Protein AF-A0A3B9WMP9-F1 (afdb_monomer)

pLDDT: mean 96.12, std 4.32, range [59.75, 98.69]

Secondary structure (DSSP, 8-state):
---S---TTS-TT------EEEEEBTEEEETT--EEE-TTHHHHT-TT-B--HHHHHHHHHHHHH-S-----TT---HHHHHHHHHHHHH-SSTT------SSHHHHHHHHHHHHHHHHHHTT-TT-------TT-----

Mean predicted aligned error: 3.7 Å

Radius of gyration: 20.46 Å; Cα contacts (8 Å, |Δi|>4): 93; chains: 1; bounding box: 45×40×51 Å

Foldseek 3Di:
DQDPDQDPPDDSPDDDDFAWDDWDFQWTATPVGDIDGNPCCVPVPVPRTPDPPVVVVVLVVCCVVPVDDDPPPPDDDPVVVVVQVVCQVVDPDDPDGDDDDPDQLVVLVVVLVVVQVVCVVVVNNVPNDDDDDDVDDRDD

Sequence (140 aa):
MTDPLLHAFAKPTKTDFVRIVRGKGSLLWDDKGKEYIDGIGSLWYSQVGHGSEEIAQAVAEQISTLETYSTFDPFSNDIAEKLAAKLQTISPMKDARVFLCGSGSESVDTAMKLARVAQVQAGHPERTIIISRMRGYHGT

Solvent-accessible surface area (backbone atoms only — not comparable to full-atom values): 9084 Å² total; per-residue (Å²): 132,80,77,89,74,82,61,83,100,52,66,92,84,68,86,84,77,87,51,73,73,47,50,51,45,57,35,34,25,33,81,85,70,53,77,43,75,54,88,52,26,86,85,72,69,44,83,85,34,34,71,50,61,70,58,52,50,56,50,52,55,41,47,75,75,61,71,79,80,69,69,51,92,96,42,72,54,70,67,63,50,53,49,42,54,53,51,36,76,73,43,94,49,84,90,54,82,79,82,90,64,96,44,69,31,56,44,45,56,49,50,53,52,52,55,41,51,52,32,41,75,71,74,36,68,82,66,71,85,81,87,82,58,91,94,63,85,67,66,124

Structure (mmCIF, N/CA/C/O backbone):
data_AF-A0A3B9WMP9-F1
#
_entry.id   AF-A0A3B9WMP9-F1
#
loop_
_atom_site.group_PDB
_atom_site.id
_atom_site.type_symbol
_atom_site.label_atom_id
_atom_site.label_alt_id
_atom_site.label_comp_id
_atom_site.label_asym_id
_atom_site.label_entity_id
_atom_site.label_seq_id
_atom_site.pdbx_PDB_ins_code
_atom_site.Cartn_x
_atom_site.Cartn_y
_atom_site.Cartn_z
_atom_site.occupancy
_atom_site.B_iso_or_equiv
_atom_site.auth_seq_id
_atom_site.au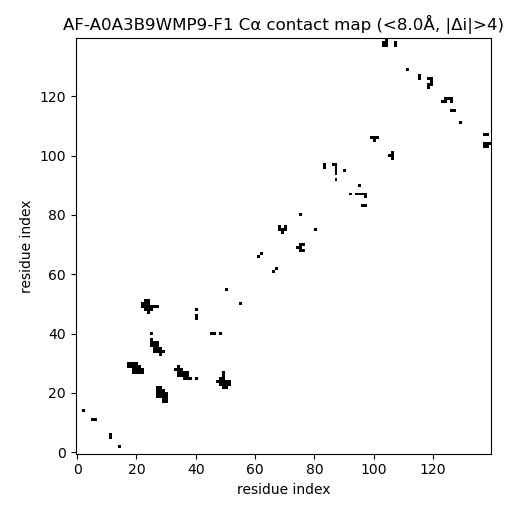th_comp_id
_atom_site.auth_asym_id
_atom_site.auth_atom_id
_atom_site.pdbx_PDB_model_num
ATOM 1 N N . MET A 1 1 ? -6.628 24.880 20.769 1.00 59.75 1 MET A N 1
ATOM 2 C CA . MET A 1 1 ? -5.501 24.031 20.332 1.00 59.75 1 MET A CA 1
ATOM 3 C C . MET A 1 1 ? -5.971 23.340 19.062 1.00 59.75 1 MET A C 1
ATOM 5 O O . MET A 1 1 ? -7.071 22.804 19.090 1.00 59.75 1 MET A O 1
ATOM 9 N N . THR A 1 2 ? -5.267 23.479 17.940 1.00 72.62 2 THR A N 1
ATOM 10 C CA . THR A 1 2 ? -5.624 22.791 16.685 1.00 72.62 2 THR A CA 1
ATOM 11 C C . THR A 1 2 ? -5.347 21.296 16.830 1.00 72.62 2 THR A C 1
ATOM 13 O O . THR A 1 2 ? -4.378 20.937 17.497 1.00 72.62 2 THR A O 1
ATOM 16 N N . ASP A 1 3 ? -6.195 20.443 16.249 1.00 81.44 3 ASP A N 1
ATOM 17 C CA . ASP A 1 3 ? -5.963 18.994 16.205 1.00 81.44 3 ASP A CA 1
ATOM 18 C C . ASP A 1 3 ? -4.576 18.721 15.585 1.00 81.44 3 ASP A C 1
ATOM 20 O O . ASP A 1 3 ? -4.283 19.278 14.520 1.00 81.44 3 ASP A O 1
ATOM 24 N N . PRO A 1 4 ? -3.688 17.950 16.244 1.00 89.69 4 PRO A N 1
ATOM 25 C CA . PRO A 1 4 ? -2.375 17.634 15.688 1.00 89.69 4 PRO A CA 1
ATOM 26 C C . PRO A 1 4 ? -2.447 16.762 14.425 1.00 89.69 4 PRO A C 1
ATOM 28 O O . PRO A 1 4 ? -1.477 16.723 13.667 1.00 89.69 4 PRO A O 1
ATOM 31 N N . LEU A 1 5 ? -3.562 16.067 14.176 1.00 92.19 5 LEU A N 1
ATOM 32 C CA . LEU A 1 5 ? -3.749 15.247 12.987 1.00 92.19 5 LEU A CA 1
ATOM 33 C C . LEU A 1 5 ? -4.349 16.070 11.837 1.00 92.19 5 LEU A C 1
ATOM 35 O O . LEU A 1 5 ? -5.531 16.410 11.825 1.00 92.19 5 LEU A O 1
ATOM 39 N N . LEU A 1 6 ? -3.543 16.327 10.803 1.00 93.50 6 LEU A N 1
ATOM 40 C CA . LEU A 1 6 ? -4.041 16.865 9.538 1.00 93.50 6 LEU A CA 1
ATOM 41 C C . LEU A 1 6 ? -4.616 15.730 8.681 1.00 93.50 6 LEU A C 1
ATOM 43 O O . LEU A 1 6 ? -3.884 14.963 8.058 1.00 93.50 6 LEU A O 1
ATOM 47 N N . HIS A 1 7 ? -5.941 15.626 8.646 1.00 94.81 7 HIS A N 1
ATOM 48 C CA . HIS A 1 7 ? -6.628 14.575 7.900 1.00 94.81 7 HIS A CA 1
ATOM 49 C C . HIS A 1 7 ? -6.486 14.745 6.377 1.00 94.81 7 HIS A C 1
ATOM 51 O O . HIS A 1 7 ? -6.825 15.790 5.815 1.00 94.81 7 HIS A O 1
ATOM 57 N N . ALA A 1 8 ? -6.052 13.679 5.696 1.00 94.44 8 ALA A N 1
ATOM 58 C CA . ALA A 1 8 ? -5.979 13.632 4.237 1.00 94.44 8 ALA A CA 1
ATOM 59 C C . ALA A 1 8 ? -7.365 13.839 3.598 1.00 94.44 8 ALA A C 1
ATOM 61 O O . ALA A 1 8 ? -8.371 13.328 4.091 1.00 94.44 8 ALA A O 1
ATOM 62 N N . PHE A 1 9 ? -7.416 14.592 2.493 1.00 95.38 9 PHE A N 1
ATOM 63 C CA . PHE A 1 9 ? -8.643 14.906 1.739 1.00 95.38 9 PHE A CA 1
ATOM 64 C C . PHE A 1 9 ? -9.789 15.533 2.567 1.00 95.38 9 PHE A C 1
ATOM 66 O O . PHE A 1 9 ? -10.948 15.509 2.150 1.00 95.38 9 PHE A O 1
ATOM 73 N N . ALA A 1 10 ? -9.484 16.148 3.715 1.00 94.94 10 ALA A N 1
ATOM 74 C CA . ALA A 1 10 ? -10.437 16.900 4.527 1.00 94.94 10 ALA A CA 1
ATOM 75 C C . ALA A 1 10 ? -10.160 18.411 4.468 1.00 94.94 10 ALA A C 1
ATOM 77 O O . ALA A 1 10 ? -9.057 18.857 4.154 1.00 94.94 10 ALA A O 1
ATOM 78 N N . LYS A 1 11 ? -11.166 19.228 4.809 1.00 93.31 11 LYS A N 1
ATOM 79 C CA . LYS A 1 11 ? -10.936 20.659 5.057 1.00 93.31 11 LYS A CA 1
ATOM 80 C C . LYS A 1 11 ? -10.011 20.797 6.279 1.00 93.31 11 LYS A C 1
ATOM 82 O O . LYS A 1 11 ? -10.385 20.261 7.322 1.00 93.31 11 LYS A O 1
ATOM 87 N N . PRO A 1 12 ? -8.904 21.564 6.215 1.00 91.88 12 PRO A N 1
ATOM 88 C CA . PRO A 1 12 ? -7.989 21.735 7.353 1.00 91.88 12 PRO A CA 1
ATOM 89 C C . PRO A 1 12 ? -8.635 22.342 8.608 1.00 91.88 12 PRO A C 1
ATOM 91 O O . PRO A 1 12 ? -8.088 22.255 9.697 1.00 91.88 12 PRO A O 1
ATOM 94 N N . THR A 1 13 ? -9.800 22.976 8.458 1.00 91.88 13 THR A N 1
ATOM 95 C CA . THR A 1 13 ? -10.572 23.580 9.552 1.00 91.88 13 THR A CA 1
ATOM 96 C C . THR A 1 13 ? -11.571 22.627 10.206 1.00 91.88 13 THR A C 1
ATOM 98 O O . THR A 1 13 ? -12.228 23.013 11.170 1.00 91.88 13 THR A O 1
ATOM 101 N N . LYS A 1 14 ? -11.752 21.410 9.679 1.00 92.06 14 LYS A N 1
ATOM 102 C CA . LYS A 1 14 ? -12.665 20.425 10.263 1.00 92.06 14 LYS A CA 1
ATOM 103 C C . LYS A 1 14 ? -12.039 19.841 11.530 1.00 92.06 14 LYS A C 1
ATOM 105 O O . LYS A 1 14 ? -10.893 19.419 11.498 1.00 92.06 14 LYS A O 1
ATOM 110 N N . THR A 1 15 ? -12.813 19.789 12.611 1.00 89.50 15 THR A N 1
ATOM 111 C CA . THR A 1 15 ? -12.339 19.347 13.937 1.00 89.50 15 THR A CA 1
ATOM 112 C C . THR A 1 15 ? -13.137 18.190 14.533 1.00 89.50 15 THR A C 1
ATOM 114 O O . THR A 1 15 ? -12.789 17.710 15.602 1.00 89.50 15 THR A O 1
ATOM 117 N N . ASP A 1 16 ? -14.229 17.768 13.892 1.00 91.44 16 ASP A N 1
ATOM 118 C CA . ASP A 1 16 ? -15.074 16.673 14.376 1.00 91.44 16 ASP A CA 1
ATOM 119 C C . ASP A 1 16 ? -15.047 15.510 13.379 1.00 91.44 16 ASP A C 1
ATOM 121 O O . ASP A 1 16 ? -15.415 15.663 12.206 1.00 91.44 16 ASP A O 1
ATOM 125 N N . PHE A 1 17 ? -14.577 14.356 13.847 1.00 95.25 17 PHE A N 1
ATOM 126 C CA . PHE A 1 17 ? -14.398 13.138 13.067 1.00 95.25 17 PHE A CA 1
ATOM 127 C C . PHE A 1 17 ? -14.931 11.935 13.846 1.00 95.25 17 PHE A C 1
ATOM 129 O O . PHE A 1 17 ? -14.779 11.840 15.062 1.00 95.25 17 PHE A O 1
ATOM 136 N N . VAL A 1 18 ? -15.522 10.978 13.127 1.00 96.44 18 VAL A N 1
ATOM 137 C CA . VAL A 1 18 ? -15.910 9.688 13.708 1.00 96.44 18 VAL A CA 1
ATOM 138 C C . VAL A 1 18 ? -14.643 8.870 13.938 1.00 96.44 18 VAL A C 1
ATOM 140 O O . VAL A 1 18 ? -13.913 8.571 12.991 1.00 96.44 18 VAL A O 1
ATOM 143 N N . ARG A 1 19 ? -14.377 8.514 15.194 1.00 97.06 19 ARG A N 1
ATOM 144 C CA . ARG A 1 19 ? -13.180 7.769 15.589 1.00 97.06 19 ARG A CA 1
ATOM 145 C C . ARG A 1 19 ? -13.482 6.281 15.584 1.00 97.06 19 ARG A C 1
ATOM 147 O O . ARG A 1 19 ? -14.036 5.764 16.544 1.00 97.06 19 ARG A O 1
ATOM 154 N N . ILE A 1 20 ? -13.122 5.599 14.505 1.00 97.81 20 ILE A N 1
ATOM 155 C CA . ILE A 1 20 ? -13.232 4.140 14.407 1.00 97.81 20 ILE A CA 1
ATOM 156 C C . ILE A 1 20 ? -12.129 3.492 15.253 1.00 97.81 20 ILE A C 1
ATOM 158 O O . ILE A 1 20 ? -10.956 3.808 15.073 1.00 97.81 20 ILE A O 1
ATOM 162 N N . VAL A 1 21 ? -12.501 2.601 16.177 1.00 98.31 21 VAL A N 1
ATOM 163 C CA . VAL A 1 21 ? -11.573 1.992 17.157 1.00 98.31 21 VAL A CA 1
ATOM 164 C C . VAL A 1 21 ? -11.539 0.466 17.116 1.00 98.31 21 VAL A C 1
ATOM 166 O O . VAL A 1 21 ? -10.658 -0.144 17.716 1.00 98.31 21 VAL A O 1
ATOM 169 N N . ARG A 1 22 ? -12.486 -0.173 16.423 1.00 98.12 22 ARG A N 1
ATOM 170 C CA . ARG A 1 22 ? -12.538 -1.633 16.279 1.00 98.12 22 ARG A CA 1
ATOM 171 C C . ARG A 1 22 ? -13.125 -2.014 14.928 1.00 98.12 22 ARG A C 1
ATOM 173 O O . ARG A 1 22 ? -14.027 -1.336 14.446 1.00 98.12 22 ARG A O 1
ATOM 180 N N . GLY A 1 23 ? -12.676 -3.137 14.374 1.00 97.69 23 GLY A N 1
ATOM 181 C CA . GLY A 1 23 ? -13.277 -3.757 13.196 1.00 97.69 23 GLY A CA 1
ATOM 182 C C . GLY A 1 23 ? -13.280 -5.283 13.285 1.00 97.69 23 GLY A C 1
ATOM 183 O O . GLY A 1 23 ? -12.442 -5.867 13.971 1.00 97.69 23 GLY A O 1
ATOM 184 N N . LYS A 1 24 ? -14.258 -5.923 12.638 1.00 97.75 24 LYS A N 1
ATOM 185 C CA . LYS A 1 24 ? -14.394 -7.384 12.527 1.00 97.75 24 LYS A CA 1
ATOM 186 C C . LYS A 1 24 ? -15.229 -7.720 11.294 1.00 97.75 24 LYS A C 1
ATOM 188 O O . LYS A 1 24 ? -16.409 -7.373 11.241 1.00 97.75 24 LYS A O 1
ATOM 193 N N . GLY A 1 25 ? -14.640 -8.418 10.327 1.00 96.81 25 GLY A N 1
ATOM 194 C CA . GLY A 1 25 ? -15.299 -8.682 9.047 1.00 96.81 25 GLY A CA 1
ATOM 195 C C . GLY A 1 25 ? -15.683 -7.365 8.368 1.00 96.81 25 GLY A C 1
ATOM 196 O O . GLY A 1 25 ? -14.856 -6.466 8.264 1.00 96.81 25 GLY A O 1
ATOM 197 N N . SER A 1 26 ? -16.939 -7.213 7.958 1.00 97.56 26 SER A N 1
ATOM 198 C CA . SER A 1 26 ? -17.439 -5.977 7.330 1.00 97.56 26 SER A CA 1
ATOM 199 C C . SER A 1 26 ? -17.958 -4.928 8.325 1.00 97.56 26 SER A C 1
ATOM 201 O O . SER A 1 26 ? -18.588 -3.960 7.906 1.00 97.56 26 SER A O 1
ATOM 203 N N . LEU A 1 27 ? -17.749 -5.119 9.631 1.00 98.25 27 LEU A N 1
ATOM 204 C CA . LEU A 1 27 ? -18.259 -4.230 10.675 1.00 98.25 27 LEU A CA 1
ATOM 205 C C . LEU A 1 27 ? -17.149 -3.396 11.313 1.00 98.25 27 LEU A C 1
ATOM 207 O O . LEU A 1 27 ? -16.025 -3.871 11.503 1.00 98.25 27 LEU A O 1
ATOM 211 N N . LEU A 1 28 ? -17.508 -2.172 11.694 1.00 98.38 28 LEU A N 1
ATOM 212 C CA . LEU A 1 28 ? -16.678 -1.207 12.409 1.00 98.38 28 LEU A CA 1
ATOM 213 C C . LEU A 1 28 ? -17.419 -0.688 13.644 1.00 98.38 28 LEU A C 1
ATOM 215 O O . LEU A 1 28 ? -18.642 -0.582 13.632 1.00 98.38 28 LEU A O 1
ATOM 219 N N . TRP A 1 29 ? -16.681 -0.310 14.686 1.00 98.69 29 TRP A N 1
ATOM 220 C CA . TRP A 1 29 ? -17.227 0.365 15.866 1.00 98.69 29 TRP A CA 1
ATOM 221 C C . TRP A 1 29 ? -16.453 1.648 16.148 1.00 98.69 29 TRP A C 1
ATOM 223 O O . TRP A 1 29 ? -15.218 1.651 16.088 1.00 98.69 29 TRP A O 1
ATOM 233 N N . ASP A 1 30 ? -17.173 2.727 16.454 1.00 98.62 30 ASP A N 1
ATOM 234 C CA . ASP A 1 30 ? -16.559 3.972 16.916 1.00 98.62 30 ASP A CA 1
ATOM 235 C C . ASP A 1 30 ? -16.267 3.973 18.425 1.00 98.62 30 ASP A C 1
ATOM 237 O O . ASP A 1 30 ? -16.639 3.058 19.163 1.00 98.62 30 ASP A O 1
ATOM 241 N N . ASP A 1 31 ? -15.581 5.014 18.888 1.00 98.31 31 ASP A N 1
ATOM 242 C CA . ASP A 1 31 ? -15.228 5.239 20.293 1.00 98.31 31 ASP A CA 1
ATOM 243 C C . ASP A 1 31 ? -16.433 5.457 21.225 1.00 98.31 31 ASP A C 1
ATOM 245 O O . ASP A 1 31 ? -16.275 5.460 22.445 1.00 98.31 31 ASP A O 1
ATOM 249 N N . LYS A 1 32 ? -17.640 5.594 20.667 1.00 98.38 32 LYS A N 1
ATOM 250 C CA . LYS A 1 32 ? -18.915 5.683 21.391 1.00 98.38 32 LYS A CA 1
ATOM 251 C C . LYS A 1 32 ? -19.675 4.352 21.376 1.00 98.38 32 LYS A C 1
ATOM 253 O O . LYS A 1 32 ? -20.784 4.278 21.902 1.00 98.38 32 LYS A O 1
ATOM 258 N N . GLY A 1 33 ? -19.094 3.306 20.786 1.00 98.25 33 GLY A N 1
ATOM 259 C CA . GLY A 1 33 ? -19.676 1.970 20.692 1.00 98.25 33 GLY A CA 1
ATOM 260 C C . GLY A 1 33 ? -20.713 1.806 19.580 1.00 98.25 33 GLY A C 1
ATOM 261 O O . GLY A 1 33 ? -21.347 0.753 19.508 1.00 98.25 33 GLY A O 1
ATOM 262 N N . LYS A 1 34 ? -20.903 2.801 18.703 1.00 98.62 34 LYS A N 1
ATOM 263 C CA . LYS A 1 34 ? -21.827 2.676 17.572 1.00 98.62 34 LYS A CA 1
ATOM 264 C C . LYS A 1 34 ? -21.218 1.780 16.500 1.00 98.62 34 LYS A C 1
ATOM 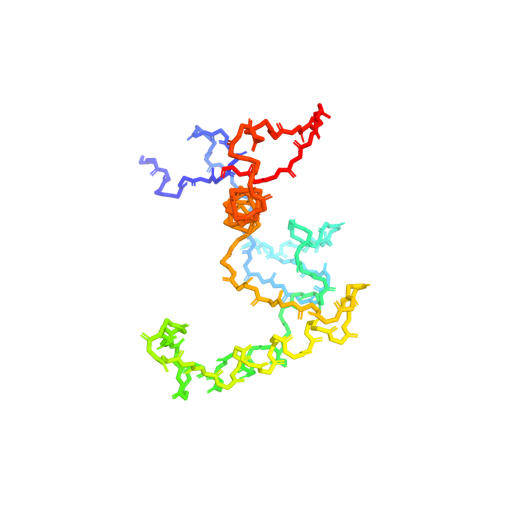266 O O . LYS A 1 34 ? -20.062 1.950 16.126 1.00 98.62 34 LYS A O 1
ATOM 271 N N . GLU A 1 35 ? -22.025 0.851 16.002 1.00 98.56 35 GLU A N 1
ATOM 272 C CA . GLU A 1 35 ? -21.666 -0.065 14.922 1.00 98.56 35 GLU A CA 1
ATOM 273 C C . GLU A 1 35 ? -21.957 0.542 13.541 1.00 98.56 35 GLU A C 1
ATOM 275 O O . GLU A 1 35 ? -22.943 1.261 13.346 1.00 98.56 35 GLU A O 1
ATOM 280 N N . TYR A 1 36 ? -21.100 0.220 12.578 1.00 98.38 36 TYR A N 1
ATOM 281 C CA . TYR A 1 36 ? -21.198 0.613 11.179 1.00 98.38 36 TYR A CA 1
ATOM 282 C C . TYR A 1 36 ? -20.922 -0.592 10.284 1.00 98.38 36 TYR A C 1
ATOM 284 O O . TYR A 1 36 ? -20.074 -1.426 10.597 1.00 98.38 36 TYR A O 1
ATOM 292 N N . ILE A 1 37 ? -21.580 -0.629 9.128 1.00 98.25 37 ILE A N 1
ATOM 293 C CA . ILE A 1 37 ? -21.190 -1.503 8.020 1.00 98.25 37 ILE A CA 1
ATOM 294 C C . ILE A 1 37 ? -20.191 -0.735 7.156 1.00 98.25 37 ILE A C 1
ATOM 296 O O . ILE A 1 37 ? -20.489 0.369 6.692 1.00 98.25 37 ILE A O 1
ATOM 300 N N . ASP A 1 38 ? -19.025 -1.324 6.911 1.00 97.69 38 ASP A N 1
ATOM 301 C CA . ASP A 1 38 ? -18.065 -0.808 5.943 1.00 97.69 38 ASP A CA 1
ATOM 302 C C . ASP A 1 38 ? -18.509 -1.161 4.517 1.00 97.69 38 ASP A C 1
ATOM 304 O O . ASP A 1 38 ? -18.127 -2.181 3.945 1.00 97.69 38 ASP A O 1
ATOM 308 N N . GLY A 1 39 ? -19.362 -0.307 3.951 1.00 96.56 39 GLY A N 1
ATOM 309 C CA . GLY A 1 39 ? -19.913 -0.492 2.607 1.00 96.56 39 GLY A CA 1
ATOM 310 C C . GLY A 1 39 ? -18.939 -0.202 1.460 1.00 96.56 39 GLY A C 1
ATOM 311 O O . GLY A 1 39 ? -19.326 -0.360 0.304 1.00 96.56 39 GLY A O 1
ATOM 312 N N . ILE A 1 40 ? -17.714 0.250 1.749 1.00 95.88 40 ILE A N 1
ATOM 313 C CA . ILE A 1 40 ? -16.731 0.671 0.734 1.00 95.88 40 ILE A CA 1
ATOM 314 C C . ILE A 1 40 ? -15.369 -0.032 0.871 1.00 95.88 40 ILE A C 1
ATOM 316 O O . ILE A 1 40 ? -14.467 0.220 0.069 1.00 95.88 40 ILE A O 1
ATOM 320 N N . GLY A 1 41 ? -15.203 -0.917 1.860 1.00 95.25 41 GLY A N 1
ATOM 321 C CA . GLY A 1 41 ? -13.936 -1.603 2.125 1.00 95.25 41 GLY A CA 1
ATOM 322 C C . GLY A 1 41 ? -12.827 -0.615 2.496 1.00 95.25 41 GLY A C 1
ATOM 323 O O . GLY A 1 41 ? -11.746 -0.634 1.896 1.00 95.25 41 GLY A O 1
ATOM 324 N N . SER A 1 42 ? -13.114 0.280 3.442 1.00 94.12 42 SER A N 1
ATOM 325 C CA . SER A 1 42 ? -12.343 1.474 3.801 1.00 94.12 42 SER A CA 1
ATOM 326 C C . SER A 1 42 ? -12.224 2.461 2.644 1.00 94.12 42 SER A C 1
ATOM 328 O O . SER A 1 42 ? -13.086 3.299 2.429 1.00 94.12 42 SER A O 1
ATOM 330 N N . LEU A 1 43 ? -11.144 2.383 1.880 1.00 95.75 43 LEU A N 1
ATOM 331 C CA . LEU A 1 43 ? -10.990 3.088 0.617 1.00 95.75 43 LEU A CA 1
ATOM 332 C C . LEU A 1 43 ? -10.611 2.041 -0.422 1.00 95.75 43 LEU A C 1
ATOM 334 O O . LEU A 1 43 ? -9.525 2.083 -0.994 1.00 95.75 43 LEU A O 1
ATOM 338 N N . TRP A 1 44 ? -11.518 1.078 -0.624 1.00 96.62 44 TRP A N 1
ATOM 339 C CA . TRP A 1 44 ? -11.422 0.018 -1.632 1.00 96.62 44 TRP A CA 1
ATOM 340 C C . TRP A 1 44 ? -10.287 -1.000 -1.416 1.00 96.62 44 TRP A C 1
ATOM 342 O O . TRP A 1 44 ? -10.003 -1.790 -2.317 1.00 96.62 44 TRP A O 1
ATOM 352 N N . TYR A 1 45 ? -9.632 -1.014 -0.250 1.00 94.50 45 TYR A N 1
ATOM 353 C CA . TYR A 1 45 ? -8.475 -1.881 0.018 1.00 94.50 45 TYR A CA 1
ATOM 354 C C . TYR A 1 45 ? -8.747 -2.998 1.038 1.00 9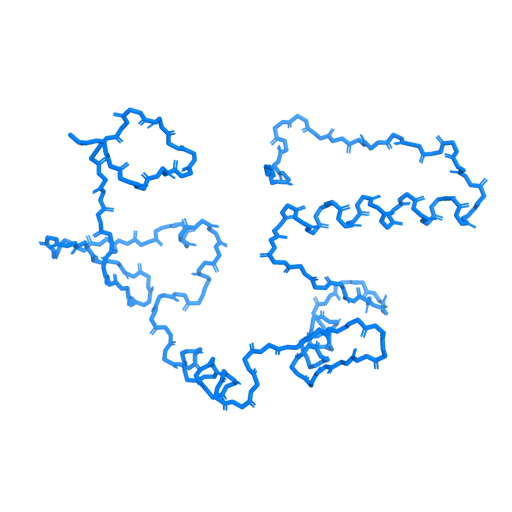4.50 45 TYR A C 1
ATOM 356 O O . TYR A 1 45 ? -8.018 -3.986 1.057 1.00 94.50 45 TYR A O 1
ATOM 364 N N . SER A 1 46 ? -9.791 -2.895 1.868 1.00 95.06 46 SER A N 1
ATOM 365 C CA . SER A 1 46 ? -10.089 -3.883 2.922 1.00 95.06 46 SER A CA 1
ATOM 366 C C . SER A 1 46 ? -10.952 -5.046 2.406 1.00 95.06 46 SER A C 1
ATOM 368 O O . SER A 1 46 ? -12.064 -5.283 2.871 1.00 95.06 46 SER A O 1
ATOM 370 N N . GLN A 1 47 ? -10.462 -5.765 1.390 1.00 94.38 47 GLN A N 1
ATOM 371 C CA . GLN A 1 47 ? -11.264 -6.758 0.651 1.00 94.38 47 GLN A CA 1
ATOM 372 C C . GLN A 1 47 ? -11.561 -8.043 1.439 1.00 94.38 47 GLN A C 1
ATOM 374 O O . GLN A 1 47 ? -12.566 -8.704 1.197 1.00 94.38 47 GLN A O 1
ATOM 379 N N . VAL A 1 48 ? -10.702 -8.394 2.397 1.00 96.31 48 VAL A N 1
ATOM 380 C CA . VAL A 1 48 ? -10.857 -9.582 3.259 1.00 96.31 48 VAL A CA 1
ATOM 381 C C . VAL A 1 48 ? -11.503 -9.256 4.613 1.00 96.31 48 VAL A C 1
ATOM 383 O O . VAL A 1 48 ? -11.606 -10.120 5.480 1.00 96.31 48 VAL A O 1
ATOM 386 N N . GLY A 1 49 ? -11.959 -8.012 4.791 1.00 96.69 49 GLY A N 1
ATOM 387 C CA . GLY A 1 49 ? -12.548 -7.522 6.032 1.00 96.69 49 GLY A CA 1
ATOM 388 C C . GLY A 1 49 ? -11.527 -7.154 7.114 1.00 96.69 49 GLY A C 1
ATOM 389 O O . GLY A 1 49 ? -10.319 -7.354 6.992 1.00 96.69 49 GLY A O 1
ATOM 390 N N . HIS A 1 50 ? -12.045 -6.581 8.197 1.00 97.69 50 HIS A N 1
ATOM 391 C CA . HIS A 1 50 ? -11.277 -6.060 9.324 1.00 97.69 50 HIS A CA 1
ATOM 392 C C . HIS A 1 50 ? -10.977 -7.135 10.370 1.00 97.69 50 HIS A C 1
ATOM 394 O O . HIS A 1 50 ? -11.794 -8.027 10.604 1.00 97.69 50 HIS A O 1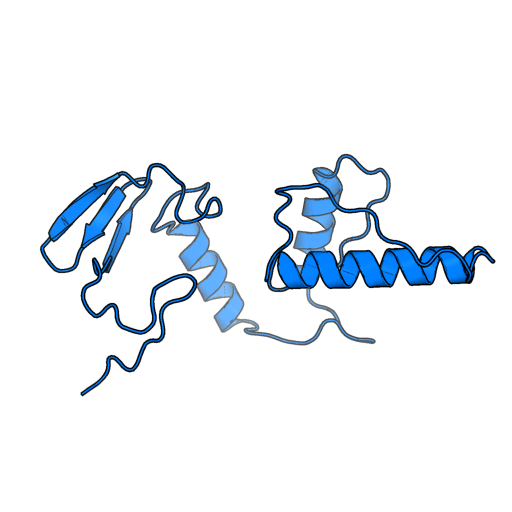
ATOM 400 N N . GLY A 1 51 ? -9.840 -7.001 11.058 1.00 96.06 51 GLY A N 1
ATOM 401 C CA . GLY A 1 51 ? -9.480 -7.871 12.184 1.00 96.06 51 GLY A CA 1
ATOM 402 C C . GLY A 1 51 ? -9.176 -9.316 11.779 1.00 96.06 51 GLY A C 1
ATOM 403 O O . GLY A 1 51 ? -9.587 -10.239 12.479 1.00 96.06 51 GLY A O 1
ATOM 404 N N . SER A 1 52 ? -8.510 -9.517 10.636 1.00 96.81 52 SER A N 1
ATOM 405 C CA . SER A 1 52 ? -8.063 -10.845 10.200 1.00 96.81 52 SER A CA 1
ATOM 406 C C . SER A 1 52 ? -6.918 -11.345 11.083 1.00 96.81 52 SER A C 1
ATOM 408 O O . SER A 1 52 ? -5.790 -10.860 10.985 1.00 96.81 52 SER A O 1
ATOM 410 N N . GLU A 1 53 ? -7.225 -12.321 11.936 1.00 97.19 53 GLU A N 1
ATOM 411 C CA . GLU A 1 53 ? -6.263 -12.966 12.835 1.00 97.19 53 GLU A CA 1
ATOM 412 C C . GLU A 1 53 ? -5.131 -13.653 12.055 1.00 97.19 53 GLU A C 1
ATOM 414 O O . GLU A 1 53 ? -3.968 -13.531 12.421 1.00 97.19 53 GLU A O 1
ATOM 419 N N . GLU A 1 54 ? -5.456 -14.298 10.932 1.00 98.06 54 GLU A N 1
ATOM 420 C CA . GLU A 1 54 ? -4.476 -14.949 10.052 1.00 98.06 54 GLU A CA 1
ATOM 421 C C . GLU A 1 54 ? -3.432 -13.950 9.531 1.00 98.06 54 GLU A C 1
ATOM 423 O O . GLU A 1 54 ? -2.230 -14.202 9.604 1.00 98.06 54 GLU A O 1
ATOM 428 N N . ILE A 1 55 ? -3.877 -12.778 9.058 1.00 97.88 55 ILE A N 1
ATOM 429 C CA . ILE A 1 55 ? -2.969 -11.726 8.576 1.00 97.88 55 ILE A CA 1
ATOM 430 C C . ILE A 1 55 ? -2.153 -11.154 9.735 1.00 97.88 55 ILE A C 1
ATOM 432 O O . ILE A 1 55 ? -0.953 -10.933 9.583 1.00 97.88 55 ILE A O 1
ATOM 436 N N . ALA A 1 56 ? -2.784 -10.917 10.888 1.00 98.12 56 ALA A N 1
ATOM 437 C CA . ALA A 1 56 ? -2.098 -10.385 12.059 1.00 98.12 56 ALA A CA 1
ATOM 438 C C . ALA A 1 56 ? -0.965 -11.314 12.524 1.00 98.12 56 ALA A C 1
ATOM 440 O O . ALA A 1 56 ? 0.138 -10.838 12.790 1.00 98.12 56 ALA A O 1
ATOM 441 N N . GLN A 1 57 ? -1.211 -12.626 12.558 1.00 98.56 57 GLN A N 1
ATOM 442 C CA . GLN A 1 57 ? -0.212 -13.630 12.928 1.00 98.56 57 GLN A CA 1
ATOM 443 C C . GLN A 1 57 ? 0.926 -13.699 11.905 1.00 98.56 57 GLN A C 1
ATOM 445 O O . GLN A 1 57 ? 2.085 -13.577 12.295 1.00 98.56 57 GLN A O 1
ATOM 450 N N . ALA A 1 58 ? 0.616 -13.770 10.605 1.00 98.31 58 ALA A N 1
ATOM 451 C CA . ALA A 1 58 ? 1.637 -13.792 9.554 1.00 98.31 58 ALA A CA 1
ATOM 452 C C . ALA A 1 58 ? 2.547 -12.548 9.585 1.00 98.31 58 ALA A C 1
ATOM 454 O O . ALA A 1 58 ? 3.762 -12.646 9.405 1.00 98.31 58 ALA A O 1
ATOM 455 N N . VAL A 1 59 ? 1.976 -11.367 9.849 1.00 98.12 59 VAL A N 1
ATOM 456 C CA . VAL A 1 59 ? 2.743 -10.121 10.003 1.00 98.12 59 VAL A CA 1
ATOM 457 C C . VAL A 1 59 ? 3.604 -10.154 11.265 1.00 98.12 59 VAL A C 1
ATOM 459 O O . VAL A 1 59 ? 4.775 -9.785 11.203 1.00 98.12 59 VAL A O 1
ATOM 462 N N . ALA A 1 60 ? 3.059 -10.597 12.402 1.00 98.56 60 ALA A N 1
ATOM 463 C CA . ALA A 1 60 ? 3.798 -10.673 13.662 1.00 98.56 60 ALA A CA 1
ATOM 464 C C . ALA A 1 60 ? 4.997 -11.633 13.578 1.00 98.56 60 ALA A C 1
ATOM 466 O O . ALA A 1 60 ? 6.092 -11.303 14.046 1.00 98.56 60 ALA A O 1
ATOM 467 N N . GLU A 1 61 ? 4.809 -12.792 12.945 1.00 98.44 61 GLU A N 1
ATOM 468 C CA . GLU A 1 61 ? 5.873 -13.767 12.690 1.00 98.44 61 GLU A CA 1
ATOM 469 C C . GLU A 1 61 ? 6.974 -13.177 11.804 1.00 98.44 61 GLU A C 1
ATOM 471 O O . GLU A 1 61 ? 8.158 -13.252 12.151 1.00 98.44 61 GLU A O 1
ATOM 476 N N . GLN A 1 62 ? 6.595 -12.532 10.694 1.00 98.38 62 GLN A N 1
ATOM 477 C CA . GLN A 1 62 ? 7.568 -11.951 9.775 1.00 98.38 62 GLN A CA 1
ATOM 478 C C . GLN A 1 62 ? 8.336 -10.797 10.423 1.00 98.38 62 GLN A C 1
ATOM 480 O O . GLN A 1 62 ? 9.558 -10.780 10.337 1.00 98.38 62 GLN A O 1
ATOM 485 N N . ILE A 1 63 ? 7.659 -9.874 11.116 1.00 98.00 63 ILE A N 1
ATOM 486 C CA . ILE A 1 63 ? 8.314 -8.740 11.791 1.00 98.00 63 ILE A CA 1
ATOM 487 C C . ILE A 1 63 ? 9.312 -9.217 12.851 1.00 98.00 63 ILE A C 1
ATOM 489 O O . ILE A 1 63 ? 10.371 -8.618 13.001 1.00 98.00 63 ILE A O 1
ATOM 493 N N . SER A 1 64 ? 9.002 -10.301 13.567 1.00 98.12 64 SER A N 1
ATOM 494 C CA . SER A 1 64 ? 9.912 -10.865 14.576 1.00 98.12 64 SER A CA 1
ATOM 495 C C . SER A 1 64 ? 11.134 -11.555 13.961 1.00 98.12 64 SER A C 1
ATOM 497 O O . SER A 1 64 ? 12.143 -11.739 14.639 1.00 98.12 64 SER A O 1
ATOM 499 N N . THR A 1 65 ? 11.034 -11.961 12.694 1.00 98.06 65 THR A N 1
ATOM 500 C CA . THR A 1 65 ? 12.096 -12.654 11.953 1.00 98.06 65 THR A CA 1
ATOM 501 C C . THR A 1 65 ? 12.984 -11.666 11.198 1.00 98.06 65 THR A C 1
ATOM 503 O O . THR A 1 65 ? 14.207 -11.720 11.305 1.00 98.06 65 THR A O 1
ATOM 506 N N . LEU A 1 66 ? 12.364 -10.778 10.420 1.00 97.81 66 LEU A N 1
ATOM 507 C CA . LEU A 1 66 ? 12.990 -9.709 9.654 1.00 97.81 66 LEU A CA 1
ATOM 508 C C . LEU A 1 66 ? 11.927 -8.645 9.355 1.00 97.81 66 LEU A C 1
ATOM 510 O O . LEU A 1 66 ? 11.067 -8.838 8.490 1.00 97.81 66 LEU A O 1
ATOM 514 N N . GLU A 1 67 ? 12.002 -7.520 10.059 1.00 95.62 67 GLU A N 1
ATOM 515 C CA . GLU A 1 67 ? 11.054 -6.415 9.952 1.00 95.62 67 GLU A CA 1
ATOM 516 C C . GLU A 1 67 ? 11.203 -5.647 8.639 1.00 95.62 67 GLU A C 1
ATOM 518 O O . GLU A 1 67 ? 10.203 -5.250 8.041 1.00 95.62 67 GLU A O 1
ATOM 523 N N . THR A 1 68 ? 12.441 -5.449 8.174 1.00 94.69 68 THR A N 1
ATOM 524 C CA . THR A 1 68 ? 12.733 -4.845 6.873 1.00 94.69 68 THR A CA 1
ATOM 525 C C . THR A 1 68 ? 14.194 -5.034 6.467 1.00 94.69 68 THR A C 1
ATOM 527 O O . THR A 1 68 ? 15.103 -4.998 7.290 1.00 94.69 68 THR A O 1
ATOM 530 N N . TYR A 1 69 ? 14.434 -5.180 5.166 1.00 95.69 69 TYR A N 1
ATOM 531 C CA . TYR A 1 69 ? 15.736 -4.950 4.54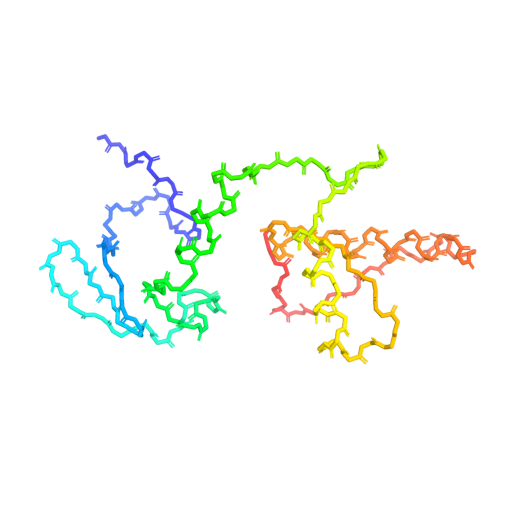2 1.00 95.69 69 TYR A CA 1
ATOM 532 C C . TYR A 1 69 ? 15.533 -4.636 3.057 1.00 95.69 69 TYR A C 1
ATOM 534 O O . TYR A 1 69 ? 14.544 -5.059 2.452 1.00 95.69 69 TYR A O 1
ATOM 542 N N . SER A 1 70 ? 16.453 -3.885 2.451 1.00 95.00 70 SER A N 1
ATOM 543 C CA . SER A 1 70 ? 16.317 -3.463 1.054 1.00 95.00 70 SER A CA 1
ATOM 544 C C . SER A 1 70 ? 16.410 -4.636 0.077 1.00 95.00 70 SER A C 1
ATOM 546 O O . SER A 1 70 ? 17.243 -5.521 0.251 1.00 95.00 70 SER A O 1
ATOM 548 N N . THR A 1 71 ? 15.653 -4.568 -1.017 1.00 95.81 71 THR A N 1
ATOM 549 C CA . THR A 1 71 ? 15.795 -5.428 -2.208 1.00 95.81 71 THR A CA 1
ATOM 550 C C . THR A 1 71 ? 16.607 -4.744 -3.320 1.00 95.81 71 THR A C 1
ATOM 552 O O . THR A 1 71 ? 16.360 -4.933 -4.511 1.00 95.81 71 THR A O 1
ATOM 555 N N . PHE A 1 72 ? 17.530 -3.857 -2.936 1.00 96.25 72 PHE A N 1
ATOM 556 C CA . PHE A 1 72 ? 18.449 -3.189 -3.861 1.00 96.25 72 PHE A CA 1
ATOM 557 C C . PHE A 1 72 ? 19.655 -4.082 -4.114 1.00 96.25 72 PHE A C 1
ATOM 559 O O . PHE A 1 72 ? 20.044 -4.821 -3.218 1.00 96.25 72 PHE A O 1
ATOM 566 N N . ASP A 1 73 ? 20.270 -3.974 -5.293 1.00 94.56 73 ASP A N 1
ATOM 567 C CA . ASP A 1 73 ? 21.458 -4.754 -5.656 1.00 94.56 73 ASP A CA 1
ATOM 568 C C . ASP A 1 73 ? 22.543 -4.687 -4.557 1.00 94.56 73 ASP A C 1
ATOM 570 O O . ASP A 1 73 ? 22.876 -3.581 -4.113 1.00 94.56 73 ASP A O 1
ATOM 574 N N . PRO A 1 74 ? 23.085 -5.828 -4.085 1.00 95.44 74 PRO A N 1
ATOM 575 C CA . PRO A 1 74 ? 22.856 -7.218 -4.524 1.00 95.44 74 PRO A CA 1
ATOM 576 C C . PRO A 1 74 ? 21.828 -8.016 -3.681 1.00 95.44 74 PRO A C 1
ATOM 578 O O . PRO A 1 74 ? 21.839 -9.246 -3.684 1.00 95.44 74 PRO A O 1
ATOM 581 N N . PHE A 1 75 ? 20.985 -7.352 -2.893 1.00 97.69 75 PHE A N 1
ATOM 582 C CA . PHE A 1 75 ? 20.147 -7.953 -1.852 1.00 97.69 75 PHE A CA 1
ATOM 583 C C . PHE A 1 75 ? 18.717 -8.291 -2.299 1.00 97.69 75 PHE A C 1
ATOM 585 O O . PHE A 1 75 ? 18.145 -7.673 -3.197 1.00 97.69 75 PHE A O 1
ATOM 592 N N . SER A 1 76 ? 18.114 -9.257 -1.603 1.00 97.19 76 SER A N 1
ATOM 593 C CA . SER A 1 76 ? 16.721 -9.692 -1.757 1.00 97.19 76 SER A CA 1
ATOM 594 C C . SER A 1 76 ? 16.177 -10.217 -0.417 1.00 97.19 76 SER A C 1
ATOM 596 O O . SER A 1 76 ? 16.905 -10.266 0.576 1.00 97.19 76 SER A O 1
ATOM 598 N N . ASN A 1 77 ? 14.903 -10.614 -0.383 1.00 96.75 77 ASN A N 1
ATOM 599 C CA . ASN A 1 77 ? 14.318 -11.398 0.703 1.00 96.75 77 ASN A CA 1
ATOM 600 C C . ASN A 1 77 ? 13.249 -12.369 0.175 1.00 96.75 77 ASN A C 1
ATOM 602 O O . ASN A 1 77 ? 12.632 -12.148 -0.870 1.00 96.75 77 ASN A O 1
ATOM 606 N N . ASP A 1 78 ? 13.024 -13.446 0.922 1.00 96.25 78 ASP A N 1
ATOM 607 C CA . ASP A 1 78 ? 12.172 -14.558 0.509 1.00 96.25 78 ASP A CA 1
ATOM 608 C C . ASP A 1 78 ? 10.691 -14.163 0.382 1.00 96.25 78 ASP A C 1
ATOM 610 O O . ASP A 1 78 ? 9.997 -14.659 -0.507 1.00 96.25 78 ASP A O 1
ATOM 614 N N . ILE A 1 79 ? 10.194 -13.256 1.228 1.00 96.81 79 ILE A N 1
ATOM 615 C CA . ILE A 1 79 ? 8.805 -12.781 1.172 1.00 96.81 79 ILE A CA 1
ATOM 616 C C . ILE A 1 79 ? 8.544 -11.970 -0.099 1.00 96.81 79 ILE A C 1
ATOM 618 O O . ILE A 1 79 ? 7.531 -12.196 -0.767 1.00 96.81 79 ILE A O 1
ATOM 622 N N . ALA A 1 80 ? 9.458 -11.077 -0.484 1.00 96.94 80 ALA A N 1
ATOM 623 C CA . ALA A 1 80 ? 9.358 -10.319 -1.729 1.00 96.94 80 ALA A CA 1
ATOM 624 C C . ALA A 1 80 ? 9.384 -11.247 -2.954 1.00 96.94 80 ALA A C 1
ATOM 626 O O . ALA A 1 80 ? 8.574 -11.080 -3.870 1.00 96.94 80 ALA A O 1
ATOM 627 N N . GLU A 1 81 ? 10.253 -12.261 -2.951 1.00 97.44 81 GLU A N 1
ATOM 628 C CA . GLU A 1 81 ? 10.338 -13.265 -4.018 1.00 97.44 81 GLU A CA 1
ATOM 629 C C . GLU A 1 81 ? 9.058 -14.103 -4.129 1.00 97.44 81 GLU A C 1
ATOM 631 O O . GLU A 1 81 ? 8.490 -14.233 -5.218 1.00 97.44 81 GLU A O 1
ATOM 636 N N . LYS A 1 82 ? 8.549 -14.618 -3.001 1.00 97.81 82 LYS A N 1
ATOM 637 C CA . LYS A 1 82 ? 7.293 -15.385 -2.941 1.00 97.81 82 LYS A CA 1
ATOM 638 C C . LYS A 1 82 ? 6.102 -14.550 -3.410 1.00 97.81 82 LYS A C 1
ATOM 640 O O . LYS A 1 82 ? 5.277 -15.044 -4.184 1.00 97.81 82 LYS A O 1
ATOM 645 N N . LEU A 1 83 ? 6.015 -13.286 -2.986 1.00 97.56 83 LEU A N 1
ATOM 646 C CA . LEU A 1 83 ? 4.958 -12.370 -3.413 1.00 97.56 83 LEU A CA 1
ATOM 647 C C . LEU A 1 83 ? 5.035 -12.100 -4.920 1.00 97.56 83 LEU A C 1
ATOM 649 O O . LEU A 1 83 ? 4.019 -12.206 -5.607 1.00 97.56 83 LEU A O 1
ATOM 653 N N . ALA A 1 84 ? 6.224 -11.808 -5.453 1.00 97.81 84 ALA A N 1
ATOM 654 C CA . ALA A 1 84 ? 6.416 -11.576 -6.882 1.00 97.81 84 ALA A CA 1
ATOM 655 C C . ALA A 1 84 ? 6.020 -12.803 -7.721 1.00 97.81 84 ALA A C 1
ATOM 657 O O . ALA A 1 84 ? 5.295 -12.663 -8.709 1.00 97.81 84 ALA A O 1
ATOM 658 N N . ALA A 1 85 ? 6.420 -14.006 -7.295 1.00 97.31 85 ALA A N 1
ATOM 659 C CA . ALA A 1 85 ? 6.025 -15.255 -7.942 1.00 97.31 85 ALA A CA 1
ATOM 660 C C . ALA A 1 85 ? 4.502 -15.457 -7.901 1.00 97.31 85 ALA A C 1
ATOM 662 O O . ALA A 1 85 ? 3.885 -15.746 -8.925 1.00 97.31 85 ALA A O 1
ATOM 663 N N . LYS A 1 86 ? 3.862 -15.235 -6.745 1.00 97.88 86 LYS A N 1
ATOM 664 C CA . LYS A 1 86 ? 2.403 -15.349 -6.611 1.00 97.88 86 LYS A CA 1
ATOM 665 C C . LYS A 1 86 ? 1.669 -14.363 -7.520 1.00 97.88 86 LYS A C 1
ATOM 667 O O . LYS A 1 86 ? 0.736 -14.769 -8.212 1.00 97.88 86 LYS A O 1
ATOM 672 N N . LEU A 1 87 ? 2.097 -13.103 -7.553 1.00 97.50 87 LEU A N 1
ATOM 673 C CA . LEU A 1 87 ? 1.519 -12.068 -8.414 1.00 97.50 87 LEU A CA 1
ATOM 674 C C . LEU A 1 87 ? 1.657 -12.421 -9.899 1.00 97.50 87 LEU A C 1
ATOM 676 O O . LEU A 1 87 ? 0.715 -12.221 -10.662 1.00 97.50 87 LEU A O 1
ATOM 680 N N . GLN A 1 88 ? 2.784 -13.012 -10.303 1.00 96.81 88 GLN A N 1
ATOM 68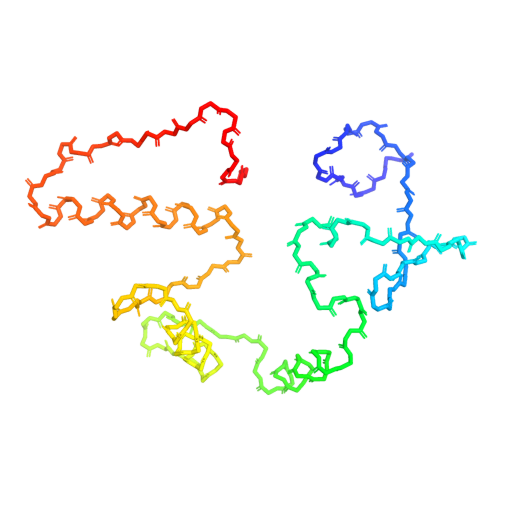1 C CA . GLN A 1 88 ? 2.966 -13.497 -11.669 1.00 96.81 88 GLN A CA 1
ATOM 682 C C . GLN A 1 88 ? 1.911 -14.555 -12.048 1.00 96.81 88 GLN A C 1
ATOM 684 O O . GLN A 1 88 ? 1.388 -14.497 -13.156 1.00 96.81 88 GLN A O 1
ATOM 689 N N . THR A 1 89 ? 1.528 -15.461 -11.133 1.00 96.81 89 THR A N 1
ATOM 690 C CA . THR A 1 89 ? 0.523 -16.514 -11.422 1.00 96.81 89 THR A CA 1
ATOM 691 C C . THR A 1 89 ? -0.896 -16.000 -11.669 1.00 96.81 89 THR A C 1
ATOM 693 O O . THR A 1 89 ? -1.680 -16.678 -12.328 1.00 96.81 89 THR A O 1
ATOM 696 N N . ILE A 1 90 ? -1.241 -14.825 -11.136 1.00 96.56 90 ILE A N 1
ATOM 697 C CA . ILE A 1 90 ? -2.574 -14.215 -11.287 1.00 96.56 90 ILE A CA 1
ATOM 698 C C . ILE A 1 90 ? -2.580 -13.057 -12.291 1.00 96.56 90 ILE A C 1
ATOM 700 O O . ILE A 1 90 ? -3.630 -12.480 -12.567 1.00 96.56 90 ILE A O 1
ATOM 704 N N . SER A 1 91 ? -1.411 -12.694 -12.821 1.00 96.50 91 SER A N 1
ATOM 705 C CA . SER A 1 91 ? -1.278 -11.623 -13.798 1.00 96.50 91 SER A CA 1
ATOM 706 C C . SER A 1 91 ? -1.813 -12.069 -15.162 1.00 96.50 91 SER A C 1
ATOM 708 O O . SER A 1 91 ? -1.500 -13.172 -15.611 1.00 96.50 91 SER A O 1
ATOM 710 N N . PRO A 1 92 ? -2.554 -11.212 -15.888 1.00 95.62 92 PRO A N 1
ATOM 711 C CA . PRO A 1 92 ? -2.937 -11.495 -17.270 1.00 95.62 92 PRO A CA 1
ATOM 712 C C . PRO A 1 92 ? -1.756 -11.369 -18.252 1.00 95.62 92 PRO A C 1
ATOM 714 O O . PRO A 1 92 ? -1.892 -11.714 -19.425 1.00 95.62 92 PRO A O 1
ATOM 717 N N . MET A 1 93 ? -0.606 -10.844 -17.811 1.00 94.88 93 MET A N 1
ATOM 718 C CA . MET A 1 93 ? 0.587 -10.696 -18.642 1.00 94.88 93 MET A CA 1
ATOM 719 C C . MET A 1 93 ? 1.461 -11.947 -18.570 1.00 94.88 93 MET A C 1
ATOM 721 O O . MET A 1 93 ? 1.926 -12.333 -17.497 1.00 94.88 93 MET A O 1
ATOM 725 N N . LYS A 1 94 ? 1.760 -12.529 -19.734 1.00 93.38 94 LYS A N 1
ATOM 726 C CA . LYS A 1 94 ? 2.770 -13.584 -19.848 1.00 93.38 94 LYS A CA 1
ATOM 727 C C . LYS A 1 94 ? 4.138 -13.043 -19.410 1.00 93.38 94 LYS A C 1
ATOM 729 O O . LYS A 1 94 ? 4.494 -11.924 -19.772 1.00 93.38 94 LYS A O 1
ATOM 734 N N . ASP A 1 95 ? 4.884 -13.838 -18.645 1.00 93.06 95 ASP A N 1
ATOM 735 C CA . ASP A 1 95 ? 6.242 -13.523 -18.176 1.00 93.06 95 ASP A CA 1
ATOM 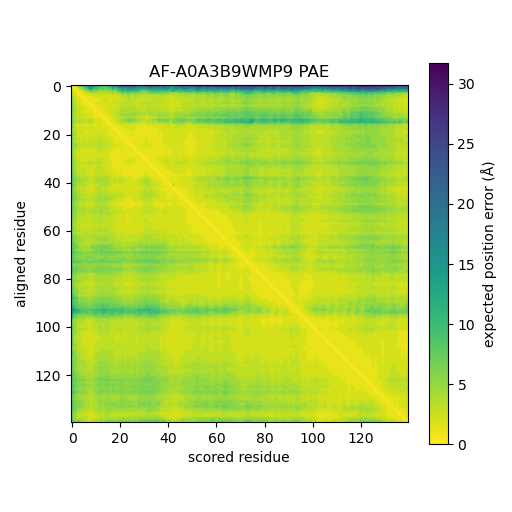736 C C . ASP A 1 95 ? 6.333 -12.191 -17.395 1.00 93.06 95 ASP A C 1
ATOM 738 O O . ASP A 1 95 ? 7.340 -11.481 -17.445 1.00 93.06 95 ASP A O 1
ATOM 742 N N . ALA A 1 96 ? 5.267 -11.839 -16.660 1.00 95.38 96 ALA A N 1
ATOM 743 C CA . ALA A 1 96 ? 5.195 -10.597 -15.895 1.00 95.38 96 ALA A CA 1
ATOM 744 C C . ALA A 1 96 ? 6.360 -10.461 -14.902 1.00 95.38 96 ALA A C 1
ATOM 746 O O . ALA A 1 96 ? 6.712 -11.407 -14.195 1.00 95.38 96 ALA A O 1
ATOM 747 N N . ARG A 1 97 ? 6.925 -9.255 -14.812 1.00 95.38 97 ARG A N 1
ATOM 748 C CA . ARG A 1 97 ? 7.915 -8.868 -13.798 1.00 95.38 97 ARG A CA 1
ATOM 749 C C . ARG A 1 97 ? 7.260 -7.902 -12.817 1.00 95.38 97 ARG A C 1
ATOM 751 O O . ARG A 1 97 ? 6.509 -7.025 -13.233 1.00 95.38 97 ARG A O 1
ATOM 758 N N . VAL A 1 98 ? 7.548 -8.068 -11.529 1.00 96.75 98 VAL A N 1
ATOM 759 C CA . VAL A 1 98 ? 6.939 -7.284 -10.448 1.00 96.75 98 VAL A CA 1
ATOM 760 C C . VAL A 1 98 ? 7.956 -6.295 -9.893 1.00 96.75 98 VAL A C 1
ATOM 762 O O . VAL A 1 98 ? 9.067 -6.681 -9.540 1.00 96.75 98 VAL A O 1
ATOM 765 N N . PHE A 1 99 ? 7.555 -5.030 -9.803 1.00 96.31 99 PHE A N 1
ATOM 766 C CA . PHE A 1 99 ? 8.247 -3.989 -9.049 1.00 96.31 99 PHE A CA 1
ATOM 767 C C . PHE A 1 99 ? 7.333 -3.587 -7.886 1.00 96.31 99 PHE A C 1
ATOM 769 O O . PHE A 1 99 ? 6.178 -3.237 -8.121 1.00 96.31 99 PHE A O 1
ATOM 776 N N . LEU A 1 100 ? 7.817 -3.690 -6.646 1.00 96.25 100 LEU A N 1
ATOM 777 C CA . LEU A 1 100 ? 7.021 -3.421 -5.445 1.00 96.25 100 LEU A CA 1
ATOM 778 C C . LEU A 1 100 ? 7.113 -1.938 -5.054 1.00 96.25 100 LEU A C 1
ATOM 780 O O . LEU A 1 100 ? 8.197 -1.357 -5.064 1.00 96.25 100 LEU A O 1
ATOM 784 N N . CYS A 1 101 ? 5.977 -1.344 -4.685 1.00 96.75 101 CYS A N 1
ATOM 785 C CA . CYS A 1 101 ? 5.858 0.033 -4.198 1.00 96.75 101 CYS A CA 1
ATOM 786 C C . CYS A 1 101 ? 5.007 0.066 -2.920 1.00 96.75 101 CYS A C 1
ATOM 788 O O . CYS A 1 101 ? 4.262 -0.876 -2.645 1.00 96.75 101 CYS A O 1
ATOM 790 N N . GLY A 1 102 ? 5.084 1.159 -2.160 1.00 95.69 102 GLY A N 1
ATOM 791 C CA . GLY A 1 102 ? 4.290 1.372 -0.949 1.00 95.69 102 GLY A CA 1
ATOM 792 C C . GLY A 1 102 ? 2.894 1.942 -1.210 1.00 95.69 102 GLY A C 1
ATOM 793 O O . GLY A 1 102 ? 2.027 1.869 -0.341 1.00 95.69 102 GLY A O 1
ATOM 794 N N . SER A 1 103 ? 2.640 2.503 -2.397 1.00 97.81 103 SER A N 1
ATOM 795 C CA . SER A 1 103 ? 1.336 3.078 -2.741 1.00 97.81 103 SER A CA 1
ATOM 796 C C . SER A 1 103 ? 0.987 2.983 -4.227 1.00 97.81 103 SER A C 1
ATOM 798 O O . SER A 1 103 ? 1.832 2.732 -5.093 1.00 97.81 103 SER A O 1
ATOM 800 N N . GLY A 1 104 ? -0.288 3.242 -4.533 1.00 97.56 104 GLY A N 1
ATOM 801 C CA . GLY A 1 104 ? -0.759 3.401 -5.908 1.00 97.56 104 GLY A CA 1
ATOM 802 C C . GLY A 1 104 ? -0.109 4.587 -6.634 1.00 97.56 104 GLY A C 1
ATOM 803 O O . GLY A 1 104 ? 0.236 4.431 -7.802 1.00 97.56 104 GLY A O 1
ATOM 804 N N . SER A 1 105 ? 0.121 5.723 -5.953 1.00 97.94 105 SER A N 1
ATOM 805 C CA . SER 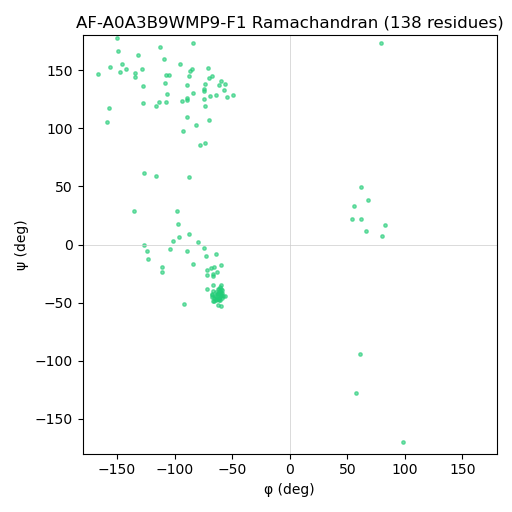A 1 105 ? 0.826 6.882 -6.536 1.00 97.94 105 SER A CA 1
ATOM 806 C C . SER A 1 105 ? 2.239 6.490 -6.979 1.00 97.94 105 SER A C 1
ATOM 808 O O . SER A 1 105 ? 2.594 6.632 -8.143 1.00 97.94 105 SER A O 1
ATOM 810 N N . GLU A 1 106 ? 3.021 5.887 -6.076 1.00 98.44 106 GLU A N 1
ATOM 811 C CA . GLU A 1 106 ? 4.389 5.437 -6.375 1.00 98.44 106 GLU A CA 1
ATOM 812 C C . GLU A 1 106 ? 4.437 4.407 -7.508 1.00 98.44 106 GLU A C 1
ATOM 814 O O . GLU A 1 106 ? 5.370 4.404 -8.318 1.00 98.44 106 GLU A O 1
ATOM 819 N N . SER A 1 107 ? 3.421 3.542 -7.587 1.00 98.31 107 SER A N 1
ATOM 820 C CA . SER A 1 107 ? 3.293 2.565 -8.671 1.00 98.31 107 SER A CA 1
ATOM 821 C C . SER A 1 107 ? 3.100 3.256 -10.024 1.00 98.31 107 SER A C 1
ATOM 823 O O . SER A 1 107 ? 3.707 2.845 -11.014 1.00 98.31 107 SER A O 1
ATOM 825 N N . VAL A 1 108 ? 2.289 4.320 -10.080 1.00 98.25 108 VAL A N 1
ATOM 826 C CA . VAL A 1 108 ? 2.063 5.106 -11.304 1.00 98.25 108 VAL A CA 1
ATOM 827 C C . VAL A 1 108 ? 3.336 5.840 -11.718 1.00 98.25 108 VAL A C 1
ATOM 829 O O . VAL A 1 108 ? 3.754 5.711 -12.870 1.00 98.25 108 VAL A O 1
ATOM 832 N N . ASP A 1 109 ? 4.001 6.531 -10.793 1.00 98.19 109 ASP A N 1
ATOM 833 C CA . ASP A 1 109 ? 5.278 7.211 -11.043 1.00 98.19 109 ASP A CA 1
ATOM 834 C C . ASP A 1 109 ? 6.341 6.242 -11.574 1.00 98.19 109 ASP A C 1
ATOM 836 O O . ASP A 1 109 ? 7.034 6.514 -12.563 1.00 98.19 109 ASP A O 1
ATOM 840 N N . THR A 1 110 ? 6.435 5.064 -10.956 1.00 98.31 110 THR A N 1
ATOM 841 C CA . THR A 1 110 ? 7.339 3.996 -11.390 1.00 98.31 110 THR A CA 1
ATOM 842 C C . THR A 1 110 ? 6.989 3.515 -12.795 1.00 98.31 110 THR A C 1
ATOM 844 O O . THR A 1 110 ? 7.874 3.436 -13.651 1.00 98.31 110 THR A O 1
ATOM 847 N N . ALA A 1 111 ? 5.710 3.258 -13.081 1.00 97.38 111 ALA A N 1
ATOM 848 C CA . ALA A 1 111 ? 5.264 2.836 -14.405 1.00 97.38 111 ALA A CA 1
ATOM 849 C C . ALA A 1 111 ? 5.582 3.885 -15.483 1.00 97.38 111 ALA A C 1
ATOM 851 O O . ALA A 1 111 ? 6.066 3.533 -16.560 1.00 97.38 111 ALA A O 1
ATOM 852 N N . MET A 1 112 ? 5.385 5.175 -15.192 1.00 97.75 112 MET A N 1
ATOM 853 C CA . MET A 1 112 ? 5.713 6.271 -16.111 1.00 97.75 112 MET A CA 1
ATOM 854 C C . MET A 1 112 ? 7.217 6.329 -16.409 1.00 97.75 112 MET A C 1
ATOM 856 O O . MET A 1 112 ? 7.614 6.473 -17.570 1.00 97.75 112 MET A O 1
ATOM 860 N N . LYS A 1 113 ? 8.067 6.161 -15.387 1.00 98.00 113 LYS A N 1
ATOM 861 C CA . LYS A 1 113 ? 9.530 6.112 -15.549 1.00 98.00 113 LYS A CA 1
ATOM 862 C C . LYS A 1 113 ? 9.970 4.910 -16.382 1.00 98.00 113 LYS A C 1
ATOM 864 O O . LYS A 1 113 ? 10.778 5.071 -17.296 1.00 98.00 113 LYS A O 1
ATOM 869 N N . LEU A 1 114 ? 9.420 3.727 -16.111 1.00 97.44 114 LEU A N 1
ATOM 870 C CA . LEU A 1 114 ? 9.729 2.513 -16.869 1.00 97.44 114 LEU A CA 1
ATOM 871 C C . LEU A 1 114 ? 9.272 2.623 -18.327 1.00 97.44 114 LEU A C 1
ATOM 873 O O . LEU A 1 114 ? 10.048 2.312 -19.228 1.00 97.44 114 LEU A O 1
ATOM 877 N N . ALA A 1 115 ? 8.062 3.134 -18.579 1.00 97.44 115 ALA A N 1
ATOM 878 C CA . ALA A 1 115 ? 7.556 3.360 -19.932 1.00 97.44 115 ALA A CA 1
ATOM 879 C C . ALA A 1 115 ? 8.454 4.326 -20.716 1.00 97.44 115 ALA A C 1
ATOM 881 O O . ALA A 1 115 ? 8.772 4.080 -21.881 1.00 97.44 115 ALA A O 1
ATOM 882 N N . ARG A 1 116 ? 8.916 5.399 -20.065 1.00 97.44 116 ARG A N 1
ATOM 883 C CA . ARG A 1 116 ? 9.849 6.352 -20.664 1.00 97.44 116 ARG A CA 1
ATOM 884 C C . ARG A 1 116 ? 11.182 5.701 -21.019 1.00 97.44 116 ARG A C 1
ATOM 886 O O . ARG A 1 116 ? 11.641 5.849 -22.150 1.00 97.44 116 ARG A O 1
ATOM 893 N N . VAL A 1 117 ? 11.803 5.004 -20.065 1.00 97.94 117 VAL A N 1
ATOM 894 C CA . VAL A 1 117 ? 13.086 4.321 -20.288 1.00 97.94 117 VAL A CA 1
ATOM 895 C C . VAL A 1 117 ? 12.946 3.300 -21.411 1.00 97.94 117 VAL A C 1
ATOM 897 O O . VAL A 1 117 ? 13.799 3.263 -22.290 1.00 97.94 117 VAL A O 1
ATOM 900 N N . ALA A 1 118 ? 11.846 2.548 -21.456 1.00 97.31 118 ALA A N 1
ATOM 901 C CA . ALA A 1 118 ? 11.586 1.592 -22.526 1.00 97.31 118 ALA A CA 1
ATOM 902 C C . ALA A 1 118 ? 11.563 2.253 -23.916 1.00 97.31 118 ALA A C 1
ATOM 904 O O . ALA A 1 118 ? 12.190 1.736 -24.836 1.00 97.31 118 ALA A O 1
ATOM 905 N N . GLN A 1 119 ? 10.909 3.412 -24.082 1.00 98.44 119 GLN A N 1
ATOM 906 C CA . GLN A 1 119 ? 10.911 4.125 -25.370 1.00 98.44 119 GLN A CA 1
ATOM 907 C C . GLN A 1 119 ? 12.301 4.659 -25.738 1.00 98.44 119 GLN A C 1
ATOM 909 O O . GLN A 1 119 ? 12.706 4.547 -26.891 1.00 98.44 119 GLN A O 1
ATOM 914 N N . VAL A 1 120 ? 13.058 5.184 -24.768 1.00 98.44 120 VAL A N 1
ATOM 915 C CA . VAL A 1 120 ? 14.444 5.631 -24.999 1.00 98.44 120 VAL A CA 1
ATOM 916 C C . VAL A 1 120 ? 15.317 4.466 -25.468 1.00 98.44 120 VAL A C 1
ATOM 918 O O . VAL A 1 120 ? 16.014 4.595 -26.470 1.00 98.44 120 VAL A O 1
ATOM 921 N N . GLN A 1 121 ? 15.239 3.315 -24.793 1.00 98.44 121 GLN A N 1
ATOM 922 C CA . GLN A 1 121 ? 15.995 2.112 -25.161 1.00 98.44 121 GLN A CA 1
ATOM 923 C C . GLN A 1 121 ? 15.551 1.524 -26.509 1.00 98.44 121 GLN A C 1
ATOM 925 O O . GLN A 1 121 ? 16.354 0.918 -27.210 1.00 98.44 121 GLN A O 1
ATOM 930 N N . ALA A 1 122 ? 14.298 1.748 -26.908 1.00 98.44 122 ALA A N 1
ATOM 931 C CA . ALA A 1 122 ? 13.786 1.382 -28.226 1.00 98.44 122 ALA A CA 1
ATOM 932 C C . ALA A 1 122 ? 14.172 2.374 -29.346 1.00 98.44 122 ALA A C 1
ATOM 934 O O . ALA A 1 122 ? 13.741 2.193 -30.482 1.00 98.44 122 ALA A O 1
ATOM 935 N N . GLY A 1 123 ? 14.957 3.421 -29.057 1.00 98.56 123 GLY A N 1
ATOM 936 C CA . GLY A 1 123 ? 15.377 4.420 -30.047 1.00 98.56 123 GLY A CA 1
ATOM 937 C C . GLY A 1 123 ? 14.350 5.524 -30.316 1.00 98.56 123 GLY A C 1
ATOM 938 O O . GLY A 1 123 ? 14.478 6.239 -31.306 1.00 98.56 123 GLY A O 1
ATOM 939 N N . HIS A 1 124 ? 13.360 5.688 -29.433 1.00 98.44 124 HIS A N 1
ATOM 940 C CA . HIS A 1 124 ? 12.298 6.694 -29.530 1.00 98.44 124 HIS A CA 1
ATOM 941 C C . HIS A 1 124 ? 12.335 7.717 -28.373 1.00 98.44 124 HIS A C 1
ATOM 943 O O . HIS A 1 124 ? 11.367 7.829 -27.608 1.00 98.44 124 HIS A O 1
ATOM 949 N N . PRO A 1 125 ? 13.438 8.467 -28.172 1.00 97.75 125 PRO A N 1
ATOM 950 C CA . PRO A 1 125 ? 13.560 9.419 -27.063 1.00 97.75 125 PRO A CA 1
ATOM 951 C C . PRO A 1 125 ? 12.540 10.571 -27.128 1.00 97.75 125 PRO A C 1
ATOM 953 O O . PRO A 1 125 ? 12.193 11.157 -26.098 1.00 97.75 125 PRO A O 1
ATOM 956 N N . GLU A 1 126 ? 12.021 10.874 -28.318 1.00 98.12 126 GLU A N 1
ATOM 957 C CA . GLU A 1 126 ? 10.999 11.890 -28.565 1.00 98.12 126 GLU A CA 1
ATOM 958 C C . GLU A 1 126 ? 9.627 11.530 -27.973 1.00 98.12 126 GLU A C 1
ATOM 960 O O . GLU A 1 126 ? 8.803 12.419 -27.732 1.00 98.12 126 GLU A O 1
ATOM 965 N N . ARG A 1 127 ?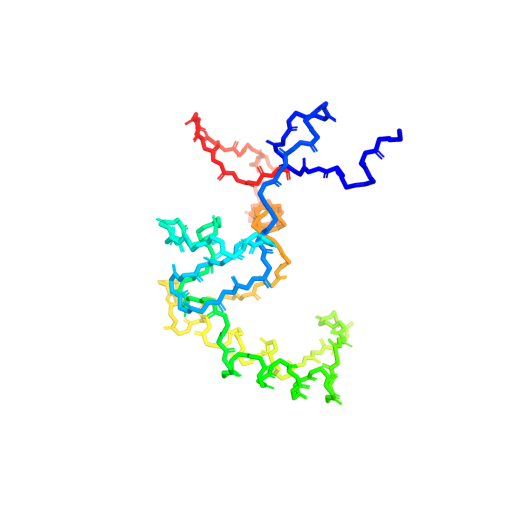 9.371 10.244 -27.686 1.00 97.44 127 ARG A N 1
ATOM 966 C CA . ARG A 1 127 ? 8.106 9.774 -27.103 1.00 97.44 127 ARG A CA 1
ATOM 967 C C . ARG A 1 127 ? 8.014 10.153 -25.632 1.00 97.44 127 ARG A C 1
ATOM 969 O O . ARG A 1 127 ? 8.408 9.419 -24.728 1.00 97.44 127 ARG A O 1
ATOM 976 N N . THR A 1 128 ? 7.506 11.362 -25.426 1.00 96.38 128 THR A N 1
ATOM 977 C CA . THR A 1 128 ? 7.494 12.055 -24.136 1.00 96.38 128 THR A CA 1
ATOM 978 C C . THR A 1 128 ? 6.121 12.212 -23.508 1.00 96.38 128 THR A C 1
ATOM 980 O O . THR A 1 128 ? 6.023 12.386 -22.294 1.00 96.38 128 THR A O 1
ATOM 983 N N . ILE A 1 129 ? 5.076 12.169 -24.328 1.00 97.56 129 ILE A N 1
ATOM 984 C CA . ILE A 1 129 ? 3.727 12.534 -23.925 1.00 97.56 129 ILE A CA 1
ATOM 985 C C . ILE A 1 129 ? 3.039 11.350 -23.255 1.00 97.56 129 ILE A C 1
ATOM 987 O O . ILE A 1 129 ? 2.996 10.248 -23.801 1.00 97.56 129 ILE A O 1
ATOM 991 N N . ILE A 1 130 ? 2.460 11.609 -22.086 1.00 96.62 130 ILE A N 1
ATOM 992 C CA . ILE A 1 130 ? 1.609 10.670 -21.358 1.00 96.62 130 ILE A CA 1
ATOM 993 C C . ILE A 1 130 ? 0.177 11.174 -21.477 1.00 96.62 130 ILE A C 1
ATOM 995 O O . ILE A 1 130 ? -0.126 12.314 -21.127 1.00 96.62 130 ILE A O 1
ATOM 999 N N . ILE A 1 131 ? -0.699 10.325 -22.005 1.00 96.75 131 ILE A N 1
ATOM 1000 C CA . ILE A 1 131 ? -2.111 10.646 -22.194 1.00 96.75 131 ILE A CA 1
ATOM 1001 C C . ILE A 1 131 ? -2.875 10.156 -20.965 1.00 96.75 131 ILE A C 1
ATOM 1003 O O . ILE A 1 131 ? -2.837 8.973 -20.637 1.00 96.75 131 ILE A O 1
ATOM 1007 N N . SER A 1 132 ? -3.589 11.069 -20.311 1.00 97.00 132 SER A N 1
ATOM 1008 C CA . SER A 1 132 ? -4.514 10.762 -19.219 1.00 97.00 132 SER A CA 1
ATOM 1009 C C . SER A 1 132 ? -5.954 11.046 -19.645 1.00 97.00 132 SER A C 1
ATOM 1011 O O . SER A 1 132 ? -6.218 11.632 -20.696 1.00 97.00 132 SER A O 1
ATOM 1013 N N . ARG A 1 133 ? -6.909 10.611 -18.828 1.00 97.56 133 ARG A N 1
ATOM 1014 C CA . ARG A 1 133 ? -8.340 10.795 -19.063 1.00 97.56 133 ARG A CA 1
ATOM 1015 C C . ARG A 1 133 ? -8.903 11.879 -18.158 1.00 97.56 133 ARG A C 1
ATOM 1017 O O . ARG A 1 133 ? -8.554 11.972 -16.983 1.00 97.56 133 ARG A O 1
ATOM 1024 N N . MET A 1 134 ? -9.878 12.626 -18.675 1.00 97.94 134 MET A N 1
ATOM 1025 C CA . MET A 1 134 ? -10.714 13.481 -17.833 1.00 97.94 134 MET A CA 1
ATOM 1026 C C . MET A 1 134 ? -11.388 12.636 -16.745 1.00 97.94 134 MET A C 1
ATOM 1028 O O . MET A 1 134 ? -11.955 11.582 -17.041 1.00 97.94 134 MET A O 1
ATOM 1032 N N . ARG A 1 135 ? -11.330 13.115 -15.493 1.00 96.75 135 ARG A N 1
ATOM 1033 C CA . ARG A 1 135 ? -11.820 12.410 -14.291 1.00 96.75 135 ARG A CA 1
ATOM 1034 C C . ARG A 1 135 ? -11.108 11.076 -13.991 1.00 96.75 135 ARG A C 1
ATOM 1036 O O . ARG A 1 135 ? -11.680 10.228 -13.313 1.00 96.75 135 ARG A O 1
ATOM 1043 N N . GLY A 1 136 ? -9.890 10.872 -14.496 1.00 96.94 136 GLY A N 1
ATOM 1044 C CA . GLY A 1 136 ? -9.018 9.786 -14.037 1.00 96.94 136 GLY A CA 1
ATOM 1045 C C . GLY A 1 136 ? -8.480 10.049 -12.626 1.00 96.94 136 GLY A C 1
ATOM 1046 O O . GLY A 1 136 ? -8.318 11.203 -12.235 1.00 96.94 136 GLY A O 1
ATOM 1047 N N . TYR A 1 137 ? -8.194 8.983 -11.877 1.00 97.12 137 TYR A N 1
ATOM 1048 C CA . TYR A 1 137 ? -7.530 9.047 -10.574 1.00 97.12 137 TYR A CA 1
ATOM 1049 C C . TYR A 1 137 ? -6.321 8.112 -10.584 1.00 97.12 137 TYR A C 1
ATOM 1051 O O . TYR A 1 137 ? -6.464 6.919 -10.849 1.00 97.12 137 TYR A O 1
ATOM 1059 N N . HIS A 1 138 ? -5.142 8.670 -10.321 1.00 97.38 138 HIS A N 1
ATOM 1060 C CA . HIS A 1 138 ? -3.857 7.972 -10.400 1.00 97.38 138 HIS A CA 1
ATOM 1061 C C . HIS A 1 138 ? -2.965 8.289 -9.193 1.00 97.38 138 HIS A C 1
ATOM 1063 O O . HIS A 1 138 ? -1.745 8.265 -9.302 1.00 97.38 138 HIS A O 1
ATOM 1069 N N . GLY A 1 139 ? -3.588 8.596 -8.052 1.00 95.50 139 GLY A N 1
ATOM 1070 C CA . GLY A 1 139 ? -2.893 9.062 -6.858 1.00 95.50 139 GLY A CA 1
ATOM 1071 C C . GLY A 1 139 ? -2.928 10.581 -6.688 1.00 95.50 139 GLY A C 1
ATOM 1072 O O . GLY A 1 139 ? -3.688 11.280 -7.364 1.00 95.50 139 GLY A O 1
ATOM 1073 N N . THR A 1 140 ? -2.128 11.053 -5.736 1.00 92.31 140 THR A N 1
ATOM 1074 C CA . THR A 1 140 ? -1.846 12.463 -5.430 1.00 92.31 140 THR A CA 1
ATOM 1075 C C . THR A 1 140 ? -0.352 12.714 -5.421 1.00 92.31 140 THR A C 1
ATOM 1077 O O . THR A 1 140 ? 0.386 11.724 -5.198 1.00 92.31 140 THR A O 1
#

Nearest PDB structures (foldseek):
  6tb0-assembly1_A  TM=9.586E-01  e=1.308E-08  Pseudomonas sp.
  6tb1-assembly1_A  TM=9.567E-01  e=1.224E-08  Pseudomonas sp.
  6g4f-assembly1_B  TM=9.620E-01  e=2.918E-08  Pseudomonas sp.
  7b4j-assembly1_A  TM=9.583E-01  e=3.336E-08  Pseudomonas sp.
  7b4i-assembly1_AAA  TM=9.589E-01  e=4.982E-08  Pseudomonas sp.